Protein AF-A0AA90H9Z7-F1 (afdb_monomer_lite)

pLDDT: mean 75.56, std 15.74, range [41.28, 91.69]

Radius of gyration: 21.55 Å; chains: 1; bounding box: 46×32×75 Å

InterPro domains:
  IPR045999 Protein of unknown function DUF5955 [PF19380] (29-111)

Sequence (116 aa):
MSNDRNRPRAVTSLAAAARTTPHVLHPDDDPRVAALRAAIAWLSHELAAYRATLPDRPVAQEALSDIDTRAATGHLTAPTLRASLLTVAGALGSISALALPLTALRRAADPFFPGH

Structure (mmCIF, N/CA/C/O backbone):
data_AF-A0AA90H9Z7-F1
#
_entry.id   AF-A0AA90H9Z7-F1
#
loop_
_atom_site.group_PDB
_atom_site.id
_atom_site.type_symbol
_atom_site.label_atom_id
_atom_site.label_alt_id
_atom_site.label_comp_id
_atom_site.label_asym_id
_atom_site.label_entity_id
_atom_site.label_seq_id
_atom_site.pdbx_PDB_ins_code
_atom_site.Cartn_x
_atom_site.Cartn_y
_atom_site.Cartn_z
_atom_site.occupancy
_atom_site.B_iso_or_equiv
_atom_site.auth_seq_id
_atom_site.auth_comp_id
_atom_site.auth_asym_id
_atom_site.auth_atom_id
_atom_site.pdbx_PDB_model_num
ATOM 1 N N . MET A 1 1 ? 23.878 -22.050 -61.796 1.00 44.72 1 MET A N 1
ATOM 2 C CA . MET A 1 1 ? 24.750 -20.943 -61.356 1.00 44.72 1 MET A CA 1
ATOM 3 C C . MET A 1 1 ? 24.201 -20.435 -60.035 1.00 44.72 1 MET A C 1
ATOM 5 O O . MET A 1 1 ? 23.043 -20.048 -59.974 1.00 44.72 1 MET A O 1
ATOM 9 N N . SER A 1 2 ? 24.986 -20.621 -58.984 1.00 45.06 2 SER A N 1
ATOM 10 C CA . SER A 1 2 ? 24.613 -20.605 -57.572 1.00 45.06 2 SER A CA 1
ATOM 11 C C . SER A 1 2 ? 24.339 -19.206 -57.023 1.00 45.06 2 SER A C 1
ATOM 13 O O . SER A 1 2 ? 25.096 -18.283 -57.303 1.00 45.06 2 SER A O 1
ATOM 15 N N . ASN A 1 3 ? 23.346 -19.074 -56.144 1.00 52.88 3 ASN A N 1
ATOM 16 C CA . ASN A 1 3 ? 23.451 -18.129 -55.032 1.00 52.88 3 ASN A CA 1
ATOM 17 C C . ASN A 1 3 ? 22.692 -18.679 -53.817 1.00 52.88 3 ASN A C 1
ATOM 19 O O . ASN A 1 3 ? 21.620 -18.208 -53.444 1.00 52.88 3 ASN A O 1
ATOM 23 N N . ASP A 1 4 ? 23.287 -19.720 -53.240 1.00 54.44 4 ASP A N 1
ATOM 24 C CA . ASP A 1 4 ? 23.054 -20.191 -51.879 1.00 54.44 4 ASP A CA 1
ATOM 25 C C . ASP A 1 4 ? 23.638 -19.151 -50.910 1.00 54.44 4 ASP A C 1
ATOM 27 O O . ASP A 1 4 ? 24.850 -19.056 -50.733 1.00 54.44 4 ASP A O 1
ATOM 31 N N . ARG A 1 5 ? 22.791 -18.263 -50.377 1.00 57.72 5 ARG A N 1
ATOM 32 C CA . ARG A 1 5 ? 23.211 -17.237 -49.405 1.00 57.72 5 ARG A CA 1
ATOM 33 C C . ARG A 1 5 ? 22.194 -17.004 -48.295 1.00 57.72 5 ARG A C 1
ATOM 35 O O . ARG A 1 5 ? 22.035 -15.884 -47.817 1.00 57.72 5 ARG A O 1
ATOM 42 N N . ASN A 1 6 ? 21.488 -18.049 -47.869 1.00 51.50 6 ASN A N 1
ATOM 43 C CA . ASN A 1 6 ? 20.635 -17.915 -46.694 1.00 51.50 6 ASN A CA 1
ATOM 44 C C . ASN A 1 6 ? 20.364 -19.251 -45.998 1.00 51.50 6 ASN A C 1
ATOM 46 O O . ASN A 1 6 ? 19.475 -19.971 -46.442 1.00 51.50 6 ASN A O 1
ATOM 50 N N . ARG A 1 7 ? 21.108 -19.541 -44.914 1.00 47.53 7 ARG A N 1
ATOM 51 C CA . ARG A 1 7 ? 20.806 -20.475 -43.798 1.00 47.53 7 ARG A CA 1
ATOM 52 C C . ARG A 1 7 ? 21.914 -20.354 -42.711 1.00 47.53 7 ARG A C 1
ATOM 54 O O . ARG A 1 7 ? 22.936 -19.733 -42.981 1.00 47.53 7 ARG A O 1
ATOM 61 N N . PRO A 1 8 ? 21.683 -20.759 -41.445 1.00 46.97 8 PRO A N 1
ATOM 62 C CA . PRO A 1 8 ? 21.500 -19.811 -40.340 1.00 46.97 8 PRO A CA 1
ATOM 63 C C . PRO A 1 8 ? 22.500 -19.952 -39.169 1.00 46.97 8 PRO A C 1
ATOM 65 O O . PRO A 1 8 ? 23.131 -20.982 -38.984 1.00 46.97 8 PRO A O 1
ATOM 68 N N . ARG A 1 9 ? 22.516 -18.912 -38.319 1.00 47.91 9 ARG A N 1
ATOM 69 C CA . ARG A 1 9 ? 22.722 -18.923 -36.852 1.00 47.91 9 ARG A CA 1
ATOM 70 C C . ARG A 1 9 ? 23.837 -19.814 -36.278 1.00 47.91 9 ARG A C 1
ATOM 72 O O . ARG A 1 9 ? 23.586 -20.940 -35.864 1.00 47.91 9 ARG A O 1
ATOM 79 N N . ALA A 1 10 ? 24.987 -19.195 -36.014 1.00 41.28 10 ALA A N 1
ATOM 80 C CA . ALA A 1 10 ? 25.820 -19.540 -34.864 1.00 41.28 10 ALA A CA 1
ATOM 81 C C . ALA A 1 10 ? 25.642 -18.451 -33.794 1.00 41.28 10 ALA A C 1
ATOM 83 O O . ALA A 1 10 ? 26.230 -17.374 -33.852 1.00 41.28 10 ALA A O 1
ATOM 84 N N . VAL A 1 11 ? 24.744 -18.722 -32.847 1.00 47.03 11 VAL A N 1
ATOM 85 C CA . VAL A 1 11 ? 24.634 -17.994 -31.582 1.00 47.03 11 VAL A CA 1
ATOM 86 C C . VAL A 1 11 ? 25.827 -18.385 -30.713 1.00 47.03 11 VAL A C 1
ATOM 88 O O . VAL A 1 11 ? 25.826 -19.409 -30.041 1.00 47.03 11 VAL A O 1
ATOM 91 N N . THR A 1 12 ? 26.879 -17.578 -30.746 1.00 48.19 12 THR A N 1
ATOM 92 C CA . THR A 1 12 ? 27.994 -17.683 -29.804 1.00 48.19 12 THR A CA 1
ATOM 93 C C . THR A 1 12 ? 28.275 -16.298 -29.255 1.00 48.19 12 THR A C 1
ATOM 95 O O . THR A 1 12 ? 28.947 -15.501 -29.895 1.00 48.19 12 THR A O 1
ATOM 98 N N . SER A 1 13 ? 27.683 -16.000 -28.099 1.00 45.62 13 SER A N 1
ATOM 99 C CA . SER A 1 13 ? 28.383 -15.459 -26.927 1.00 45.62 13 SER A CA 1
ATOM 100 C C . SER A 1 13 ? 27.339 -15.055 -25.881 1.00 45.62 13 SER A C 1
ATOM 102 O O . SER A 1 13 ? 26.864 -13.922 -25.831 1.00 45.62 13 SER A O 1
ATOM 104 N N . LEU A 1 14 ? 26.936 -16.032 -25.069 1.00 48.12 14 LEU A N 1
ATOM 105 C CA . LEU A 1 14 ? 26.269 -15.815 -23.792 1.00 48.12 14 LEU A CA 1
ATOM 106 C C . LEU A 1 14 ? 27.352 -15.920 -22.716 1.00 48.12 14 LEU A C 1
ATOM 108 O O . LEU A 1 14 ? 27.708 -17.032 -22.343 1.00 48.12 14 LEU A O 1
ATOM 112 N N . ALA A 1 15 ? 27.890 -14.783 -22.274 1.00 47.88 15 ALA A N 1
ATOM 113 C CA . ALA A 1 15 ? 28.341 -14.518 -20.903 1.00 47.88 15 ALA A CA 1
ATOM 114 C C . ALA A 1 15 ? 29.180 -13.230 -20.862 1.00 47.88 15 ALA A C 1
ATOM 116 O O . ALA A 1 15 ? 30.066 -13.031 -21.683 1.00 47.88 15 ALA A O 1
ATOM 117 N N . ALA A 1 16 ? 28.928 -12.413 -19.835 1.00 46.12 16 ALA A N 1
ATOM 118 C CA . ALA A 1 16 ? 29.760 -11.294 -19.378 1.00 46.12 16 ALA A CA 1
ATOM 119 C C . ALA A 1 16 ? 29.643 -9.934 -20.104 1.00 46.12 16 ALA A C 1
ATOM 121 O O . ALA A 1 16 ? 30.649 -9.355 -20.501 1.00 46.12 16 ALA A O 1
ATOM 122 N N . ALA A 1 17 ? 28.439 -9.342 -20.150 1.00 44.03 17 ALA A N 1
ATOM 123 C CA . ALA A 1 17 ? 28.307 -7.874 -20.212 1.00 44.03 17 ALA A CA 1
ATOM 124 C C . ALA A 1 17 ? 26.965 -7.310 -19.693 1.00 44.03 17 ALA A C 1
ATOM 126 O O . ALA A 1 17 ? 26.564 -6.227 -20.105 1.00 44.03 17 ALA A O 1
ATOM 127 N N . ALA A 1 18 ? 26.276 -7.965 -18.751 1.00 46.38 18 ALA A N 1
ATOM 128 C CA . ALA A 1 18 ? 25.151 -7.332 -18.047 1.00 46.38 18 ALA A CA 1
ATOM 129 C C . ALA A 1 18 ? 25.664 -6.380 -16.947 1.00 46.38 18 ALA A C 1
ATOM 131 O O . ALA A 1 18 ? 25.319 -6.502 -15.777 1.00 46.38 18 ALA A O 1
ATOM 132 N N . ARG A 1 19 ? 26.557 -5.452 -17.309 1.00 47.47 19 ARG A N 1
ATOM 133 C CA . ARG A 1 19 ? 26.871 -4.297 -16.468 1.00 47.47 19 ARG A CA 1
ATOM 134 C C . ARG A 1 19 ? 25.930 -3.176 -16.880 1.00 47.47 19 ARG A C 1
ATOM 136 O O . ARG A 1 19 ? 26.185 -2.472 -17.848 1.00 47.47 19 ARG A O 1
ATOM 143 N N . THR A 1 20 ? 24.832 -3.084 -16.137 1.00 52.06 20 THR A N 1
ATOM 144 C CA . THR A 1 20 ? 24.152 -1.830 -15.794 1.00 52.06 20 THR A CA 1
ATOM 145 C C . THR A 1 20 ? 23.961 -0.865 -16.959 1.00 52.06 20 THR A C 1
ATOM 147 O O . THR A 1 20 ? 24.430 0.268 -16.929 1.00 52.06 20 THR A O 1
ATOM 150 N N . THR A 1 21 ? 23.243 -1.295 -17.991 1.00 48.22 21 THR A N 1
ATOM 151 C CA . THR A 1 21 ? 22.555 -0.333 -18.849 1.00 48.22 21 THR A CA 1
ATOM 152 C C . THR A 1 21 ? 21.320 0.103 -18.064 1.00 48.22 21 THR A C 1
ATOM 154 O O . THR A 1 21 ? 20.462 -0.746 -17.811 1.00 48.22 21 THR A O 1
ATOM 157 N N . PRO A 1 22 ? 21.204 1.364 -17.609 1.00 50.16 22 PRO A N 1
ATOM 158 C CA . PRO A 1 22 ? 19.927 1.854 -17.128 1.00 50.16 22 PRO A CA 1
ATOM 159 C C . PRO A 1 22 ? 19.038 1.941 -18.368 1.00 50.16 22 PRO A C 1
ATOM 161 O O . PRO A 1 22 ? 19.090 2.910 -19.121 1.00 50.16 22 PRO A O 1
ATOM 164 N N . HIS A 1 23 ? 18.299 0.870 -18.659 1.00 50.4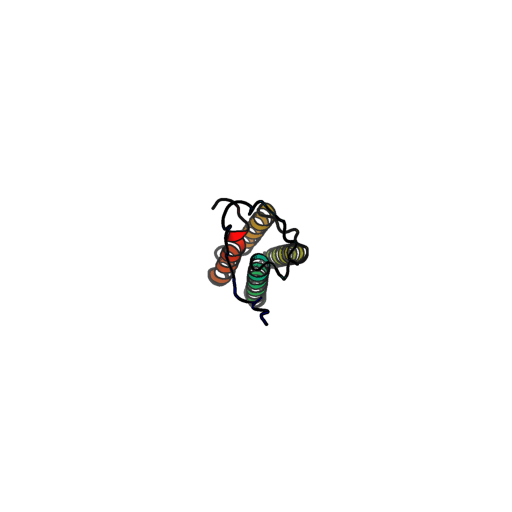7 23 HIS A N 1
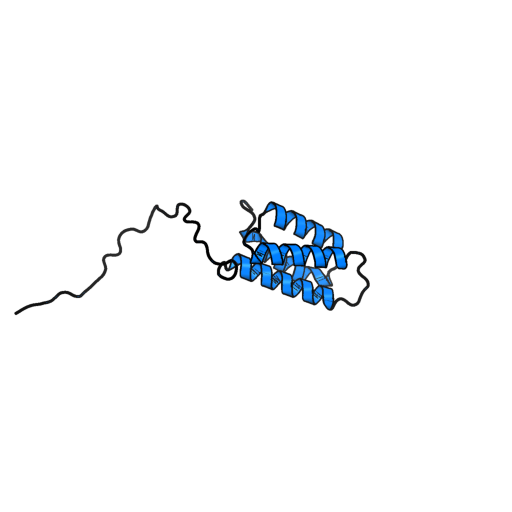ATOM 165 C CA . HIS A 1 23 ? 17.222 0.959 -19.624 1.00 50.47 23 HIS A CA 1
ATOM 166 C C . HIS A 1 23 ? 16.190 1.860 -18.961 1.00 50.47 23 HIS A C 1
ATOM 168 O O . HIS A 1 23 ? 15.574 1.476 -17.968 1.00 50.47 23 HIS A O 1
ATOM 174 N N . VAL A 1 24 ? 16.104 3.097 -19.442 1.00 53.28 24 VAL A N 1
ATOM 175 C CA . VAL A 1 24 ? 15.075 4.051 -19.042 1.00 53.28 24 VAL A CA 1
ATOM 176 C C . VAL A 1 24 ? 13.767 3.534 -19.637 1.00 53.28 24 VAL A C 1
ATOM 178 O O . VAL A 1 24 ? 13.306 4.002 -20.670 1.00 53.28 24 VAL A O 1
ATOM 181 N N . LEU A 1 25 ? 13.240 2.467 -19.041 1.00 54.22 25 LEU A N 1
ATOM 182 C CA . LEU A 1 25 ? 11.855 2.061 -19.197 1.00 54.22 25 LEU A CA 1
ATOM 183 C C . LEU A 1 25 ? 11.039 3.231 -18.665 1.00 54.22 25 LEU A C 1
ATOM 185 O O . LEU A 1 25 ? 11.375 3.780 -17.607 1.00 54.22 25 LEU A O 1
ATOM 189 N N . HIS A 1 26 ? 9.998 3.644 -19.387 1.00 60.62 26 HIS A N 1
ATOM 190 C CA . HIS A 1 26 ? 9.039 4.541 -18.763 1.00 60.62 26 HIS A CA 1
ATOM 191 C C . HIS A 1 26 ? 8.561 3.867 -17.464 1.00 60.62 26 HIS A C 1
ATOM 193 O O . HIS A 1 26 ? 8.521 2.640 -17.393 1.00 60.62 26 HIS A O 1
ATOM 199 N N . PRO A 1 27 ? 8.245 4.612 -16.401 1.00 60.44 27 PRO A N 1
ATOM 200 C CA . PRO A 1 27 ? 7.784 4.013 -15.149 1.00 60.44 27 PRO A CA 1
ATOM 201 C C . PRO A 1 27 ? 6.561 3.092 -15.325 1.00 60.44 27 PRO A C 1
ATOM 203 O O . PRO A 1 27 ? 6.354 2.207 -14.503 1.00 60.44 27 PRO A O 1
ATOM 206 N N . ASP A 1 28 ? 5.797 3.234 -16.412 1.00 59.91 28 ASP A N 1
ATOM 207 C CA . ASP A 1 28 ? 4.743 2.286 -16.802 1.00 59.91 28 ASP A CA 1
ATOM 208 C C . ASP A 1 28 ? 5.263 0.990 -17.473 1.00 59.91 28 ASP A C 1
ATOM 210 O O . ASP A 1 28 ? 4.575 -0.028 -17.445 1.00 59.91 28 ASP A O 1
ATOM 214 N N . ASP A 1 29 ? 6.483 0.988 -18.016 1.00 67.50 29 ASP A N 1
ATOM 215 C CA . ASP A 1 29 ? 7.147 -0.169 -18.635 1.00 67.50 29 ASP A CA 1
ATOM 216 C C . ASP A 1 29 ? 7.995 -0.994 -17.641 1.00 67.50 29 ASP A C 1
ATOM 218 O O . ASP A 1 29 ? 8.357 -2.133 -17.950 1.00 67.50 29 ASP A O 1
ATOM 222 N N . ASP A 1 30 ? 8.334 -0.472 -16.449 1.00 80.25 30 ASP A N 1
ATOM 223 C CA . ASP A 1 30 ? 8.967 -1.292 -15.402 1.00 80.25 30 ASP A CA 1
ATOM 224 C C . ASP A 1 30 ? 7.890 -2.159 -14.716 1.00 80.25 30 ASP A C 1
ATOM 226 O O . ASP A 1 30 ? 7.043 -1.637 -13.977 1.00 80.25 30 ASP A O 1
ATOM 230 N N . PRO A 1 31 ? 7.916 -3.498 -14.882 1.00 82.94 31 PRO A N 1
ATOM 231 C CA . PRO A 1 31 ? 6.903 -4.381 -14.308 1.00 82.94 31 PRO A CA 1
ATOM 232 C C . PRO A 1 31 ? 6.852 -4.315 -12.774 1.00 82.94 31 PRO A C 1
ATOM 234 O O . PRO A 1 31 ? 5.811 -4.603 -12.182 1.00 82.94 31 PRO A O 1
ATOM 237 N N . ARG A 1 32 ? 7.946 -3.912 -12.110 1.00 83.56 32 ARG A N 1
ATOM 238 C CA . ARG A 1 32 ? 7.985 -3.725 -10.651 1.00 83.56 32 ARG A CA 1
ATOM 239 C C . ARG A 1 32 ? 7.193 -2.493 -10.234 1.00 83.56 32 ARG A C 1
ATOM 241 O O . ARG A 1 32 ? 6.471 -2.539 -9.240 1.00 83.56 32 ARG A O 1
ATOM 248 N N . VAL A 1 33 ? 7.298 -1.410 -11.004 1.00 85.75 33 VAL A N 1
ATOM 249 C CA . VAL A 1 33 ? 6.550 -0.171 -10.764 1.00 85.75 33 VAL A CA 1
ATOM 250 C C . VAL A 1 33 ? 5.066 -0.398 -11.047 1.00 85.75 33 VAL A C 1
ATOM 252 O O . VAL A 1 33 ? 4.237 -0.055 -10.207 1.00 85.75 33 VAL A O 1
ATOM 255 N N . ALA A 1 34 ? 4.722 -1.072 -12.147 1.00 86.62 34 ALA A N 1
ATOM 256 C CA . ALA A 1 34 ? 3.338 -1.425 -12.462 1.00 86.62 34 ALA A CA 1
ATOM 257 C C . ALA A 1 34 ? 2.682 -2.286 -11.362 1.00 86.62 34 ALA A C 1
ATOM 259 O O . ALA A 1 34 ? 1.573 -1.988 -10.911 1.00 86.62 34 ALA A O 1
ATOM 260 N N . ALA A 1 35 ? 3.382 -3.317 -10.869 1.00 88.12 35 ALA A N 1
ATOM 261 C CA . ALA A 1 35 ? 2.892 -4.165 -9.780 1.00 88.12 35 ALA A CA 1
ATOM 262 C C . ALA A 1 35 ? 2.707 -3.388 -8.464 1.00 88.12 35 ALA A C 1
ATOM 264 O O . ALA A 1 35 ? 1.713 -3.586 -7.760 1.00 88.12 35 ALA A O 1
ATOM 265 N N . LEU A 1 36 ? 3.634 -2.478 -8.143 1.00 89.06 36 LEU A N 1
ATOM 266 C CA . LEU A 1 36 ? 3.537 -1.622 -6.963 1.00 89.06 36 LEU A CA 1
ATOM 267 C C . LEU A 1 36 ? 2.327 -0.684 -7.047 1.00 89.06 36 LEU A C 1
ATOM 269 O O . LEU A 1 36 ? 1.545 -0.617 -6.101 1.00 89.06 36 LEU A O 1
ATOM 273 N N . ARG A 1 37 ? 2.133 -0.006 -8.183 1.00 89.12 37 ARG A N 1
ATOM 274 C CA . ARG A 1 37 ? 0.998 0.906 -8.400 1.00 89.12 37 ARG A CA 1
ATOM 275 C C . ARG A 1 37 ? -0.343 0.178 -8.334 1.00 89.12 37 ARG A C 1
ATOM 277 O O . ARG A 1 37 ? -1.273 0.675 -7.703 1.00 89.12 37 ARG A O 1
ATOM 284 N N . ALA A 1 38 ? -0.432 -1.035 -8.883 1.00 9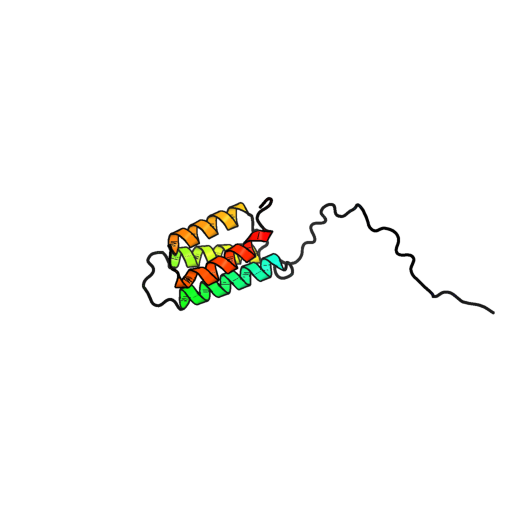0.19 38 ALA A N 1
ATOM 285 C CA . ALA A 1 38 ? -1.626 -1.870 -8.755 1.00 90.19 38 ALA A CA 1
ATOM 286 C C . ALA A 1 38 ? -1.942 -2.215 -7.286 1.00 90.19 38 ALA A C 1
ATOM 288 O O . ALA A 1 38 ? -3.095 -2.125 -6.861 1.00 90.19 38 ALA A O 1
ATOM 289 N N . ALA A 1 39 ? -0.925 -2.552 -6.486 1.00 91.69 39 ALA A N 1
ATOM 290 C CA . ALA A 1 39 ? -1.103 -2.821 -5.061 1.00 91.69 39 ALA A CA 1
ATOM 291 C C . ALA A 1 39 ? -1.502 -1.563 -4.265 1.00 91.69 39 ALA A C 1
ATOM 293 O O . ALA A 1 39 ? -2.345 -1.648 -3.372 1.00 91.69 39 ALA A O 1
ATOM 294 N N . ILE A 1 40 ? -0.946 -0.394 -4.609 1.00 90.31 40 ILE A N 1
ATOM 295 C CA . ILE A 1 40 ? -1.325 0.901 -4.021 1.00 90.31 40 ILE A CA 1
ATOM 296 C C . ILE A 1 40 ? -2.787 1.221 -4.327 1.00 90.31 40 ILE A C 1
ATOM 298 O O . ILE A 1 40 ? -3.536 1.578 -3.416 1.00 90.31 40 ILE A O 1
ATOM 302 N N . ALA A 1 41 ? -3.208 1.069 -5.584 1.00 90.50 41 ALA A N 1
ATOM 303 C CA . ALA A 1 41 ? -4.583 1.316 -6.005 1.00 90.50 41 ALA A CA 1
ATOM 304 C C . ALA A 1 41 ? -5.564 0.395 -5.272 1.00 90.50 41 ALA A C 1
ATOM 306 O O . ALA A 1 41 ? -6.597 0.852 -4.780 1.00 90.50 41 ALA A O 1
ATOM 307 N N . TRP A 1 42 ? -5.211 -0.884 -5.130 1.00 90.88 42 TRP A N 1
ATOM 308 C CA . TRP A 1 42 ? -6.026 -1.834 -4.386 1.00 90.88 42 TRP A CA 1
ATOM 309 C C . TRP A 1 42 ? -6.138 -1.469 -2.901 1.00 90.88 42 TRP A C 1
ATOM 311 O O . TRP A 1 42 ? -7.249 -1.370 -2.384 1.00 90.88 42 TRP A O 1
ATOM 321 N N . LEU A 1 43 ? -5.023 -1.179 -2.222 1.00 88.75 43 LEU A N 1
ATOM 322 C CA . LEU A 1 43 ? -5.058 -0.756 -0.820 1.00 88.75 43 LEU A CA 1
ATOM 323 C C . LEU A 1 43 ? -5.854 0.544 -0.637 1.00 88.75 43 LEU A C 1
ATOM 325 O O . LEU A 1 43 ? -6.640 0.657 0.297 1.00 88.75 43 LEU A O 1
ATOM 329 N N . SER A 1 44 ? -5.698 1.502 -1.549 1.00 89.12 44 SER A N 1
ATOM 330 C CA . SER A 1 44 ? -6.440 2.769 -1.533 1.00 89.12 44 SER A CA 1
ATOM 331 C C . SER A 1 44 ? -7.946 2.549 -1.681 1.00 89.12 44 SER A C 1
ATOM 333 O O . SER A 1 44 ? -8.735 3.251 -1.048 1.00 89.12 44 SER A O 1
ATOM 335 N N . HIS A 1 45 ? -8.350 1.568 -2.491 1.00 89.00 45 HIS A N 1
ATOM 336 C CA . HIS A 1 45 ? -9.745 1.175 -2.648 1.00 89.00 45 HIS A CA 1
ATOM 337 C C . HIS A 1 45 ? -10.305 0.529 -1.375 1.00 89.00 45 HIS A C 1
ATOM 339 O O . HIS A 1 45 ? -11.355 0.951 -0.895 1.00 89.00 45 HIS A O 1
ATOM 345 N N . GLU A 1 46 ? -9.586 -0.428 -0.782 1.00 89.31 46 GLU A N 1
ATOM 346 C CA . GLU A 1 46 ? -9.990 -1.075 0.475 1.00 89.31 46 GLU A CA 1
ATOM 347 C C . GLU A 1 46 ? -10.091 -0.061 1.623 1.00 89.31 46 GLU A C 1
ATOM 349 O O . GLU A 1 46 ? -11.056 -0.070 2.386 1.00 89.31 46 GLU A O 1
ATOM 354 N N . LEU A 1 47 ? -9.148 0.885 1.706 1.00 86.06 47 LEU A N 1
ATOM 355 C CA . LEU A 1 47 ? -9.203 1.996 2.660 1.00 86.06 47 LEU A CA 1
ATOM 356 C C . LEU A 1 47 ? -10.401 2.912 2.426 1.00 86.06 47 LEU A C 1
ATOM 358 O O . LEU A 1 47 ? -11.030 3.366 3.384 1.00 86.06 47 LEU A O 1
ATOM 362 N N . ALA A 1 48 ? -10.731 3.186 1.163 1.00 86.62 48 ALA A N 1
ATOM 363 C CA . ALA A 1 48 ? -11.885 3.996 0.813 1.00 86.62 48 ALA A CA 1
ATOM 364 C C . ALA A 1 48 ? -13.207 3.311 1.194 1.00 86.62 48 ALA A C 1
ATOM 366 O O . ALA A 1 48 ? -14.109 3.978 1.710 1.00 86.62 48 ALA A O 1
ATOM 367 N N . ALA A 1 49 ? -13.284 1.995 0.976 1.00 87.62 49 ALA A N 1
ATOM 368 C CA . ALA A 1 49 ? -14.422 1.140 1.295 1.00 87.62 49 ALA A CA 1
ATOM 369 C C . ALA A 1 49 ? -14.546 0.825 2.798 1.00 87.62 49 ALA A C 1
ATOM 371 O O . ALA A 1 49 ? -15.623 0.439 3.263 1.00 87.62 49 ALA A O 1
ATOM 372 N N . TYR A 1 50 ? -13.476 1.010 3.577 1.00 84.00 50 TYR A N 1
ATOM 373 C CA . TYR A 1 50 ? -13.490 0.755 5.011 1.00 84.00 50 TYR A CA 1
ATOM 374 C C . TYR A 1 50 ? -14.403 1.755 5.735 1.00 84.00 50 TYR A C 1
ATOM 376 O O . TYR A 1 50 ? -14.147 2.961 5.790 1.00 84.00 50 TYR A O 1
ATOM 384 N N . ARG A 1 51 ? -15.507 1.233 6.282 1.00 75.00 51 ARG A N 1
ATOM 385 C CA . ARG A 1 51 ? -16.605 2.027 6.857 1.00 75.00 51 ARG A CA 1
ATOM 386 C C . ARG A 1 51 ? -16.317 2.555 8.264 1.00 75.00 51 ARG A C 1
ATOM 388 O O . ARG A 1 51 ? -16.980 3.492 8.700 1.00 75.00 51 ARG A O 1
ATOM 395 N N . ALA A 1 52 ? -15.379 1.952 8.991 1.00 79.69 52 ALA A N 1
ATOM 396 C CA . ALA A 1 52 ? -15.052 2.399 10.340 1.00 79.69 52 ALA A CA 1
ATOM 397 C C . ALA A 1 52 ? -14.169 3.653 10.309 1.00 79.69 52 ALA A C 1
ATOM 399 O O . ALA A 1 52 ? -13.319 3.815 9.430 1.00 79.69 52 ALA A O 1
ATOM 400 N N . THR A 1 53 ? -14.365 4.532 11.292 1.00 74.62 53 THR A N 1
ATOM 401 C CA . THR A 1 53 ? -13.554 5.738 11.450 1.00 74.62 53 THR A CA 1
ATOM 402 C C . THR A 1 53 ? -12.130 5.343 11.814 1.00 74.62 53 THR A C 1
ATOM 404 O O . THR A 1 53 ? -11.870 4.839 12.903 1.00 74.62 53 THR A O 1
ATOM 407 N N . LEU A 1 54 ? -11.217 5.574 10.880 1.00 78.38 54 LEU A N 1
ATOM 408 C CA . LEU A 1 54 ? -9.784 5.404 11.061 1.00 78.38 54 LEU A CA 1
ATOM 409 C C . LEU A 1 54 ? -9.172 6.791 11.285 1.00 78.38 54 LEU A C 1
ATOM 411 O O . LEU A 1 54 ? -9.182 7.587 10.342 1.00 78.38 54 LEU A O 1
ATOM 415 N N . PRO A 1 55 ? -8.664 7.096 12.493 1.00 78.69 55 PRO A N 1
ATOM 416 C CA . PRO A 1 55 ? -8.100 8.409 12.812 1.00 78.69 55 PRO A CA 1
ATOM 417 C C . PRO A 1 55 ? -6.994 8.815 11.834 1.00 78.69 55 PRO A C 1
ATOM 419 O O . PRO A 1 55 ? -6.983 9.937 11.337 1.00 78.69 55 PRO A O 1
ATOM 422 N N . ASP A 1 56 ? -6.135 7.859 11.481 1.00 82.81 56 ASP A N 1
ATOM 423 C CA . ASP A 1 56 ? -4.961 8.077 10.635 1.00 82.81 56 ASP A CA 1
ATOM 424 C C . ASP A 1 56 ? -5.193 7.712 9.156 1.00 82.81 56 ASP A C 1
ATOM 426 O O . ASP A 1 56 ? -4.257 7.688 8.355 1.00 82.81 56 ASP A O 1
ATOM 430 N N . ARG A 1 57 ? -6.446 7.469 8.738 1.00 83.38 57 ARG A N 1
ATOM 431 C CA . ARG A 1 57 ? -6.791 7.251 7.319 1.00 83.38 57 ARG A CA 1
ATOM 432 C C . ARG A 1 57 ? -6.299 8.351 6.375 1.00 83.38 57 ARG A C 1
ATOM 434 O O . ARG A 1 57 ? -5.758 7.981 5.335 1.00 83.38 57 ARG A O 1
ATOM 441 N N . PRO A 1 58 ? -6.479 9.660 6.655 1.00 86.56 58 PRO A N 1
ATOM 442 C CA . PRO A 1 58 ? -5.992 10.692 5.740 1.00 86.56 58 PRO A CA 1
ATOM 443 C C . PRO A 1 58 ? -4.467 10.636 5.582 1.00 86.56 58 PRO A C 1
ATOM 445 O O . PRO A 1 58 ? -3.982 10.727 4.460 1.00 86.56 58 PRO A O 1
ATOM 448 N N . VAL A 1 59 ? -3.734 10.372 6.668 1.00 87.25 59 VAL A N 1
ATOM 449 C CA . VAL A 1 59 ? -2.270 10.216 6.656 1.00 87.25 59 VAL A CA 1
ATOM 450 C C . VAL A 1 59 ? -1.851 9.016 5.802 1.00 87.25 59 VAL A C 1
ATOM 452 O O . VAL A 1 59 ? -0.930 9.114 4.993 1.00 87.25 59 VAL A O 1
ATOM 455 N N . ALA A 1 60 ? -2.548 7.882 5.935 1.00 87.62 60 ALA A N 1
ATOM 456 C CA . ALA A 1 60 ? -2.291 6.706 5.107 1.00 87.62 60 ALA A CA 1
ATOM 457 C C . ALA A 1 60 ? -2.554 6.984 3.616 1.00 87.62 60 ALA A C 1
ATOM 459 O O . ALA A 1 60 ? -1.743 6.616 2.769 1.00 87.62 60 ALA A O 1
ATOM 460 N N . GLN A 1 61 ? -3.659 7.657 3.287 1.00 88.12 61 GLN A N 1
ATOM 461 C CA . GLN A 1 61 ? -4.031 7.970 1.904 1.00 88.12 61 GLN A CA 1
ATOM 462 C C . GLN A 1 61 ? -3.058 8.963 1.250 1.00 88.12 61 GLN A C 1
ATOM 464 O O . GLN A 1 61 ? -2.705 8.807 0.079 1.00 88.12 61 GLN A O 1
ATOM 469 N N . GLU A 1 62 ? -2.610 9.968 2.004 1.00 89.81 62 GLU A N 1
ATOM 470 C CA . GLU A 1 62 ? -1.602 10.936 1.567 1.00 89.81 62 GLU A CA 1
ATOM 471 C C . GLU A 1 62 ? -0.278 10.230 1.268 1.00 89.81 62 GLU A C 1
ATOM 473 O O . GLU A 1 62 ? 0.251 10.357 0.166 1.00 89.81 62 GLU A O 1
ATOM 478 N N . ALA A 1 63 ? 0.194 9.377 2.183 1.00 87.88 63 ALA A N 1
ATOM 479 C CA . ALA A 1 63 ? 1.404 8.591 1.971 1.00 87.88 63 ALA A CA 1
ATOM 480 C C . ALA A 1 63 ? 1.315 7.689 0.724 1.00 87.88 63 ALA A C 1
ATOM 482 O O . ALA A 1 63 ? 2.297 7.566 -0.007 1.00 87.88 63 ALA A O 1
ATOM 483 N N . LEU A 1 64 ? 0.155 7.074 0.453 1.00 88.12 64 LEU A N 1
ATOM 484 C CA . LEU A 1 64 ? -0.066 6.266 -0.755 1.00 88.12 64 LEU A CA 1
ATOM 485 C C . LEU A 1 64 ? -0.051 7.110 -2.037 1.00 88.12 64 LEU A C 1
ATOM 487 O O . LEU A 1 64 ? 0.539 6.692 -3.033 1.00 88.12 64 LEU A O 1
ATOM 491 N N . SER A 1 65 ? -0.643 8.305 -1.996 1.00 90.75 65 SER A N 1
ATOM 492 C CA . SER A 1 65 ? -0.664 9.247 -3.126 1.00 90.75 65 SER A CA 1
ATOM 493 C C . SER A 1 65 ? 0.740 9.773 -3.453 1.00 90.75 65 SER A C 1
ATOM 495 O O . SER A 1 65 ? 1.130 9.871 -4.620 1.00 90.75 65 SER A O 1
ATOM 497 N N . ASP A 1 66 ? 1.535 10.038 -2.417 1.00 90.38 66 ASP A N 1
ATOM 498 C CA . ASP A 1 66 ? 2.942 10.422 -2.518 1.00 90.38 66 ASP A CA 1
ATOM 499 C C . ASP A 1 66 ? 3.78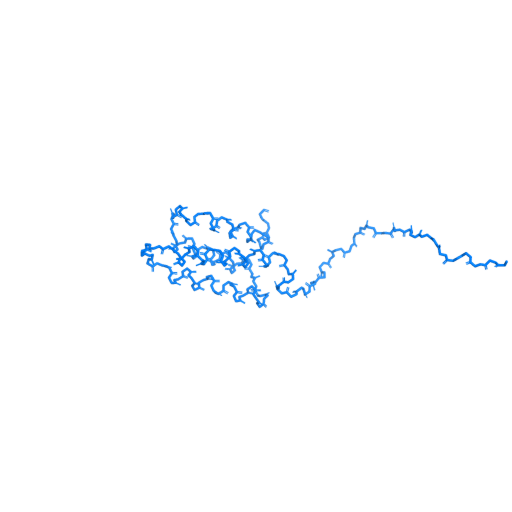6 9.331 -3.188 1.00 90.38 66 ASP A C 1
ATOM 501 O O . ASP A 1 66 ? 4.611 9.619 -4.061 1.00 90.38 66 ASP A O 1
ATOM 505 N N . ILE A 1 67 ? 3.586 8.066 -2.795 1.00 86.06 67 ILE A N 1
ATOM 506 C CA . ILE A 1 67 ? 4.286 6.933 -3.411 1.00 86.06 67 ILE A CA 1
ATOM 50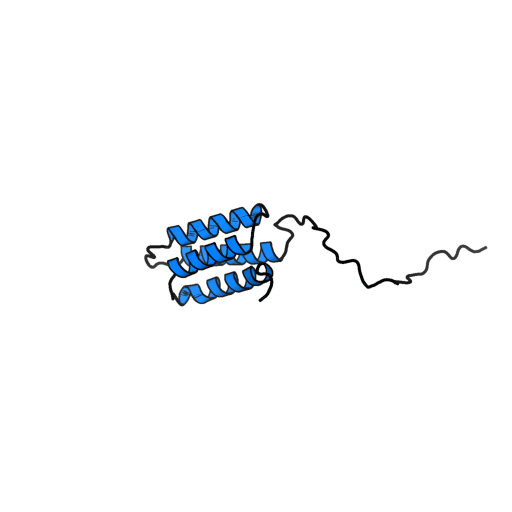7 C C . ILE A 1 67 ? 3.876 6.785 -4.877 1.00 86.06 67 ILE A C 1
ATOM 509 O O . ILE A 1 67 ? 4.763 6.628 -5.712 1.00 86.06 67 ILE A O 1
ATOM 513 N N . ASP A 1 68 ? 2.583 6.855 -5.214 1.00 88.06 68 ASP A N 1
ATOM 514 C CA . ASP A 1 68 ? 2.126 6.721 -6.607 1.00 88.06 68 ASP A CA 1
ATOM 515 C C . ASP A 1 68 ? 2.698 7.830 -7.503 1.00 88.06 68 ASP A C 1
ATOM 517 O O . ASP A 1 68 ? 3.197 7.560 -8.595 1.00 88.06 68 ASP A O 1
ATOM 521 N N . THR A 1 69 ? 2.753 9.066 -7.001 1.00 88.81 69 THR A N 1
ATOM 522 C CA . THR A 1 69 ? 3.370 10.195 -7.718 1.00 88.81 69 THR A CA 1
ATOM 523 C C . THR A 1 69 ? 4.865 9.965 -7.955 1.00 88.81 69 THR A C 1
ATOM 525 O O . THR A 1 69 ? 5.387 10.200 -9.050 1.00 88.81 69 THR A O 1
ATOM 528 N N . ARG A 1 70 ? 5.585 9.463 -6.944 1.00 85.81 70 ARG A N 1
ATOM 529 C CA . ARG A 1 70 ? 7.012 9.116 -7.071 1.00 85.81 70 ARG A CA 1
ATOM 530 C C . ARG A 1 70 ? 7.231 7.925 -8.005 1.00 85.81 70 ARG A C 1
ATOM 532 O O . ARG A 1 70 ? 8.241 7.888 -8.704 1.00 85.81 70 ARG A O 1
ATOM 539 N N . ALA A 1 71 ? 6.288 6.984 -8.046 1.00 84.88 71 ALA A N 1
ATOM 540 C CA . ALA A 1 71 ? 6.302 5.832 -8.940 1.00 84.88 71 ALA A CA 1
ATOM 541 C C . ALA A 1 71 ? 6.152 6.288 -10.391 1.00 84.88 71 ALA A C 1
ATOM 543 O O . ALA A 1 71 ? 6.975 5.940 -11.231 1.00 84.88 71 ALA A O 1
ATOM 544 N N . ALA A 1 72 ? 5.167 7.150 -10.654 1.00 83.38 72 ALA A N 1
ATOM 545 C CA . ALA A 1 72 ? 4.890 7.715 -11.970 1.00 83.38 72 ALA A CA 1
ATOM 546 C C . ALA A 1 72 ? 6.013 8.625 -12.498 1.00 83.38 72 ALA A C 1
ATOM 548 O O . ALA A 1 72 ? 6.163 8.782 -13.705 1.00 83.38 72 ALA A O 1
ATOM 549 N N . THR A 1 73 ? 6.815 9.221 -11.613 1.00 82.56 73 THR A N 1
ATOM 550 C CA . THR A 1 73 ? 7.955 10.078 -11.988 1.00 82.56 73 THR A CA 1
ATOM 551 C C . THR A 1 73 ? 9.293 9.335 -12.027 1.00 82.56 73 THR A C 1
ATOM 553 O O . THR A 1 73 ? 10.302 9.926 -12.398 1.00 82.56 73 THR A O 1
ATOM 556 N N . GLY A 1 74 ? 9.326 8.045 -11.665 1.00 78.38 74 GLY A N 1
ATOM 557 C CA . GLY A 1 74 ? 10.552 7.237 -11.653 1.00 78.38 74 GLY A CA 1
ATOM 558 C C . GLY A 1 74 ? 11.526 7.562 -10.510 1.00 78.38 74 GLY A C 1
ATOM 559 O O . GLY A 1 74 ? 12.661 7.094 -10.518 1.00 78.38 74 GLY A O 1
ATOM 560 N N . HIS A 1 75 ? 11.106 8.332 -9.502 1.00 77.75 75 HIS A N 1
ATOM 561 C CA . HIS A 1 75 ? 11.935 8.741 -8.357 1.00 77.75 75 HIS A CA 1
ATOM 562 C C . HIS A 1 75 ? 11.748 7.847 -7.122 1.00 77.75 75 HIS A C 1
ATOM 564 O O . HIS A 1 75 ? 11.958 8.267 -5.980 1.00 77.75 75 HIS A O 1
ATOM 570 N N . LEU A 1 76 ? 11.314 6.605 -7.328 1.00 80.38 76 LEU A N 1
ATOM 571 C CA . LEU A 1 76 ? 11.000 5.698 -6.237 1.00 80.38 76 LEU A CA 1
ATOM 572 C C . LEU A 1 76 ? 12.273 5.045 -5.685 1.00 80.38 76 LEU A C 1
ATOM 574 O O . LEU A 1 76 ? 12.942 4.279 -6.374 1.00 80.38 76 LEU A O 1
ATOM 578 N N . THR A 1 77 ? 12.605 5.341 -4.427 1.00 82.25 77 THR A N 1
ATOM 579 C CA . THR A 1 77 ? 13.798 4.794 -3.763 1.00 82.25 77 THR A CA 1
ATOM 580 C C . THR A 1 77 ? 13.423 3.844 -2.627 1.00 82.25 77 THR A C 1
ATOM 582 O O . THR A 1 77 ? 12.401 4.023 -1.961 1.00 82.25 77 THR A O 1
ATOM 585 N N . ALA A 1 78 ? 14.278 2.852 -2.362 1.00 82.81 78 ALA A N 1
ATOM 586 C CA . ALA A 1 78 ? 14.136 1.921 -1.241 1.00 82.81 78 ALA A CA 1
ATOM 587 C C . ALA A 1 78 ? 13.889 2.608 0.125 1.00 82.81 78 ALA A C 1
ATOM 589 O O . ALA A 1 78 ? 12.948 2.213 0.819 1.00 82.81 78 ALA A O 1
ATOM 590 N N . PRO A 1 79 ? 14.661 3.639 0.543 1.00 81.44 79 PRO A N 1
ATOM 591 C CA . PRO A 1 79 ? 14.409 4.314 1.817 1.00 81.44 79 PRO A CA 1
ATOM 592 C C . PRO A 1 79 ? 13.063 5.044 1.839 1.00 81.44 79 PRO A C 1
ATOM 594 O O . PRO A 1 79 ? 12.363 4.984 2.848 1.00 81.44 79 PRO A O 1
ATOM 597 N N . THR A 1 80 ? 12.660 5.668 0.728 1.00 84.31 80 THR A N 1
ATOM 598 C CA . THR A 1 80 ? 11.345 6.308 0.605 1.00 84.31 80 THR A CA 1
ATOM 599 C C . THR A 1 80 ? 10.213 5.294 0.743 1.00 84.31 80 THR A C 1
ATOM 601 O O . THR A 1 80 ? 9.282 5.513 1.512 1.00 84.31 80 THR A O 1
ATOM 604 N N . LEU A 1 81 ? 10.314 4.160 0.048 1.00 86.06 81 LEU A N 1
ATOM 605 C CA . LEU A 1 81 ? 9.316 3.097 0.098 1.00 86.06 81 LEU A CA 1
ATOM 606 C C . LEU A 1 81 ? 9.209 2.504 1.509 1.00 86.06 81 LEU A C 1
ATOM 608 O O . LEU A 1 81 ? 8.110 2.311 2.023 1.00 86.06 81 LEU A O 1
ATOM 612 N N . ARG A 1 82 ? 10.346 2.285 2.179 1.00 85.50 82 ARG A N 1
ATOM 613 C CA . ARG A 1 82 ? 10.381 1.809 3.566 1.00 85.50 82 ARG A CA 1
ATOM 614 C C . ARG A 1 82 ? 9.702 2.787 4.524 1.00 85.50 82 ARG A C 1
ATOM 616 O O . ARG A 1 82 ? 8.906 2.350 5.348 1.00 85.50 82 ARG A O 1
ATOM 623 N N . ALA A 1 83 ? 10.012 4.080 4.420 1.00 86.44 83 ALA A N 1
ATOM 624 C CA . ALA A 1 83 ? 9.412 5.111 5.262 1.00 86.44 83 ALA A CA 1
ATOM 625 C C . ALA A 1 83 ? 7.887 5.142 5.092 1.00 86.44 83 ALA A C 1
ATOM 627 O O . ALA A 1 83 ? 7.161 5.028 6.075 1.00 86.44 83 ALA A O 1
ATOM 628 N N . SER A 1 84 ? 7.400 5.184 3.851 1.00 85.31 84 SER A N 1
ATOM 629 C CA . SER A 1 84 ? 5.963 5.197 3.585 1.00 85.31 84 SER A CA 1
ATOM 630 C C . SER A 1 84 ? 5.258 3.915 4.041 1.00 85.31 84 SER A C 1
ATOM 632 O O . SER A 1 84 ? 4.176 3.997 4.614 1.00 85.31 84 SER A O 1
ATOM 634 N N . LEU A 1 85 ? 5.864 2.733 3.866 1.00 84.56 85 LEU A N 1
ATOM 635 C CA . LEU A 1 85 ? 5.299 1.478 4.382 1.00 84.56 85 LEU A CA 1
ATOM 636 C C . LEU A 1 85 ? 5.174 1.480 5.908 1.00 84.56 85 LEU A C 1
ATOM 638 O O . LEU A 1 85 ? 4.201 0.948 6.436 1.00 84.56 85 LEU A O 1
ATOM 642 N N . LEU A 1 86 ? 6.141 2.066 6.618 1.00 86.06 86 LEU A N 1
ATOM 643 C CA . LEU A 1 86 ? 6.078 2.207 8.073 1.00 86.06 86 LEU A CA 1
ATOM 644 C C . LEU A 1 86 ? 4.991 3.197 8.495 1.00 86.06 86 LEU A C 1
ATOM 646 O O . LEU A 1 86 ? 4.250 2.899 9.427 1.00 86.06 86 LEU A O 1
ATOM 650 N N . THR A 1 87 ? 4.847 4.321 7.789 1.00 86.88 87 THR A N 1
ATOM 651 C CA . THR A 1 87 ? 3.753 5.275 8.020 1.00 86.88 87 THR A CA 1
ATOM 652 C C . THR A 1 87 ? 2.394 4.614 7.816 1.00 86.88 87 THR A C 1
ATOM 654 O O . THR A 1 87 ? 1.534 4.710 8.685 1.00 86.88 87 THR A O 1
ATOM 657 N N . VAL A 1 88 ? 2.213 3.879 6.716 1.00 83.75 88 VAL A N 1
ATOM 658 C CA . VAL A 1 88 ? 0.969 3.150 6.437 1.00 83.75 88 VAL A CA 1
ATOM 659 C C . VAL A 1 88 ? 0.729 2.066 7.495 1.00 83.75 88 VAL A C 1
ATOM 661 O O . VAL A 1 88 ? -0.369 1.973 8.027 1.00 83.75 88 VAL A O 1
ATOM 664 N N . ALA A 1 89 ? 1.739 1.281 7.879 1.00 84.56 89 ALA A N 1
ATOM 665 C CA . ALA A 1 89 ? 1.588 0.267 8.926 1.00 84.56 89 ALA A CA 1
ATOM 666 C C . ALA A 1 89 ? 1.243 0.871 10.303 1.00 84.56 89 ALA A C 1
ATOM 668 O O . ALA A 1 89 ? 0.436 0.301 11.033 1.00 84.56 89 ALA A O 1
ATOM 669 N N . GLY A 1 90 ? 1.819 2.028 10.648 1.00 82.38 90 GLY A N 1
ATOM 670 C CA . GLY A 1 90 ? 1.502 2.757 11.878 1.00 82.38 90 GLY A CA 1
ATOM 671 C C . GLY A 1 90 ? 0.090 3.345 11.872 1.00 82.38 90 GLY A C 1
ATOM 672 O O . GLY A 1 90 ? -0.620 3.220 12.863 1.00 82.38 90 GLY A O 1
ATOM 673 N N . ALA A 1 91 ? -0.333 3.912 10.740 1.00 81.69 91 ALA A N 1
ATOM 674 C CA . ALA A 1 91 ? -1.655 4.511 10.563 1.00 81.69 91 ALA A CA 1
ATOM 675 C C . ALA A 1 91 ? -2.792 3.475 10.508 1.00 81.69 91 ALA A C 1
ATOM 677 O O . ALA A 1 91 ? -3.913 3.742 10.935 1.00 81.69 91 ALA A O 1
ATOM 678 N N . LEU A 1 92 ? -2.523 2.286 9.964 1.00 77.06 92 LEU A N 1
ATOM 679 C CA . LEU A 1 92 ? -3.523 1.224 9.855 1.00 77.06 92 LEU A CA 1
ATOM 680 C C . LEU A 1 92 ? -3.583 0.328 11.095 1.00 77.06 92 LEU A C 1
ATOM 682 O O . LEU A 1 92 ? -4.598 -0.328 11.303 1.00 77.06 92 LEU A O 1
ATOM 686 N N . GLY A 1 93 ? -2.539 0.290 11.928 1.00 72.06 93 GLY A N 1
ATOM 687 C CA . GLY A 1 93 ? -2.463 -0.628 13.067 1.00 72.06 93 GLY A CA 1
ATOM 688 C C . GLY A 1 93 ? -2.608 -2.105 12.658 1.00 72.06 93 GLY A C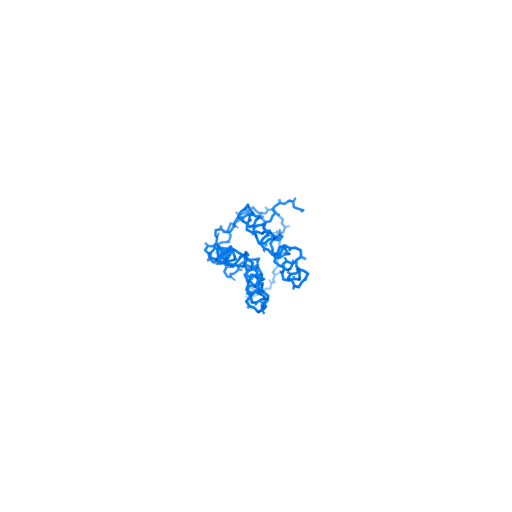 1
ATOM 689 O O . GLY A 1 93 ? -2.572 -2.464 11.481 1.00 72.06 93 GLY A O 1
ATOM 690 N N . SER A 1 94 ? -2.799 -3.001 13.630 1.00 68.88 94 SER A N 1
ATOM 691 C CA . SER A 1 94 ? -3.005 -4.443 13.386 1.00 68.88 94 SER A CA 1
ATOM 692 C C . SER A 1 94 ? -4.411 -4.779 12.847 1.00 68.88 94 SER A C 1
ATOM 694 O O . SER A 1 94 ? -5.041 -5.732 13.307 1.00 68.88 94 SER A O 1
ATOM 696 N N . ILE A 1 95 ? -4.949 -3.999 11.903 1.00 73.12 95 ILE A N 1
ATOM 697 C CA . ILE A 1 95 ? -6.279 -4.237 11.325 1.00 73.12 95 ILE A CA 1
ATOM 698 C C . ILE A 1 95 ? -6.211 -5.393 10.330 1.00 73.12 95 ILE A C 1
ATOM 700 O O . ILE A 1 95 ? -5.775 -5.248 9.187 1.00 73.12 95 ILE A O 1
ATOM 704 N N . SER A 1 96 ? -6.719 -6.548 10.753 1.00 75.44 96 SER A N 1
ATOM 705 C CA . SER A 1 96 ? -6.708 -7.778 9.956 1.00 75.44 96 SER A CA 1
ATOM 706 C C . SER A 1 96 ? -7.420 -7.647 8.605 1.00 75.44 96 SER A C 1
ATOM 708 O O . SER A 1 96 ? -7.010 -8.295 7.647 1.00 75.44 96 SER A O 1
ATOM 710 N N . ALA A 1 97 ? -8.440 -6.786 8.492 1.00 80.62 97 ALA A N 1
ATOM 711 C CA . ALA A 1 97 ? -9.160 -6.548 7.235 1.00 80.62 97 ALA A CA 1
ATOM 712 C C . ALA A 1 97 ? -8.269 -5.938 6.137 1.00 80.62 97 ALA A C 1
ATOM 714 O O . ALA A 1 97 ? -8.492 -6.174 4.956 1.00 80.62 97 ALA A O 1
ATOM 715 N N . LEU A 1 98 ? -7.227 -5.200 6.530 1.00 81.44 98 LEU A N 1
ATOM 716 C CA . LEU A 1 98 ? -6.283 -4.556 5.616 1.00 81.44 98 LEU A CA 1
ATOM 717 C C . LEU A 1 98 ? -4.960 -5.324 5.515 1.00 81.44 98 LEU A C 1
ATOM 719 O O . LEU A 1 98 ? -4.070 -4.924 4.767 1.00 81.44 98 LEU A O 1
ATOM 723 N N . ALA A 1 99 ? -4.822 -6.450 6.220 1.00 83.19 99 ALA A N 1
ATOM 724 C CA . ALA A 1 99 ? -3.595 -7.241 6.223 1.00 83.19 99 ALA A CA 1
ATOM 725 C C . ALA A 1 99 ? -3.273 -7.825 4.839 1.00 83.19 99 ALA A C 1
ATOM 727 O O . ALA A 1 99 ? -2.106 -7.884 4.445 1.00 83.19 99 ALA A O 1
ATOM 728 N N . LEU A 1 100 ? -4.297 -8.235 4.083 1.00 86.75 100 LEU A N 1
ATOM 729 C CA . LEU A 1 100 ? -4.123 -8.792 2.743 1.00 86.75 100 LEU A CA 1
ATOM 730 C C . LEU A 1 100 ? -3.623 -7.740 1.729 1.00 86.75 100 LEU A C 1
ATOM 732 O O . LEU A 1 100 ? -2.571 -7.985 1.125 1.00 86.75 100 LEU A O 1
ATOM 736 N N . PRO A 1 101 ? -4.270 -6.565 1.573 1.00 87.69 101 PRO A N 1
ATOM 737 C CA . PRO A 1 101 ? -3.755 -5.517 0.692 1.00 87.69 101 PRO A CA 1
ATOM 738 C C . PRO A 1 101 ? -2.393 -4.966 1.141 1.00 87.69 101 PRO A C 1
ATOM 740 O O . PRO A 1 101 ? -1.526 -4.737 0.297 1.00 87.69 101 PRO A O 1
ATOM 743 N N . LEU A 1 102 ? -2.126 -4.871 2.450 1.00 85.31 102 LEU A N 1
ATOM 744 C CA . LEU A 1 102 ? -0.791 -4.533 2.968 1.00 85.31 102 LEU A CA 1
ATOM 745 C C . LEU A 1 102 ? 0.281 -5.562 2.587 1.00 85.31 102 LEU A C 1
ATOM 747 O O . LEU A 1 102 ? 1.400 -5.198 2.223 1.00 85.31 102 LEU A O 1
ATOM 751 N N . THR A 1 103 ? -0.043 -6.853 2.666 1.00 88.56 103 THR A N 1
ATOM 752 C CA . THR A 1 103 ? 0.892 -7.930 2.312 1.00 88.56 103 THR A CA 1
ATOM 753 C C . THR A 1 103 ? 1.220 -7.901 0.825 1.00 88.56 103 THR A C 1
ATOM 755 O O . THR A 1 103 ? 2.383 -8.061 0.453 1.00 88.56 103 THR A O 1
ATOM 758 N N . ALA A 1 104 ? 0.225 -7.661 -0.033 1.00 89.12 104 ALA A N 1
ATOM 759 C CA . ALA A 1 104 ? 0.455 -7.512 -1.466 1.00 89.12 104 ALA A CA 1
ATOM 760 C C . ALA A 1 104 ? 1.327 -6.293 -1.784 1.00 89.12 104 ALA A C 1
ATOM 762 O O . ALA A 1 104 ? 2.276 -6.427 -2.554 1.00 89.12 104 ALA A O 1
ATOM 763 N N . LEU A 1 105 ? 1.082 -5.151 -1.131 1.00 88.38 105 LEU A N 1
ATOM 764 C CA . LEU A 1 105 ? 1.933 -3.968 -1.262 1.00 88.38 105 LEU A CA 1
ATOM 765 C C . LEU A 1 105 ? 3.381 -4.268 -0.854 1.00 88.38 105 LEU A C 1
ATOM 767 O O . LEU A 1 105 ? 4.314 -3.920 -1.574 1.00 88.38 105 LEU A O 1
ATOM 771 N N . ARG A 1 106 ? 3.583 -4.978 0.262 1.00 87.31 106 ARG A N 1
ATOM 772 C CA . ARG A 1 106 ? 4.921 -5.360 0.731 1.00 87.31 106 ARG A CA 1
ATOM 773 C C . ARG A 1 106 ? 5.630 -6.326 -0.222 1.00 87.31 106 ARG A C 1
ATOM 775 O O . ARG A 1 106 ? 6.829 -6.183 -0.428 1.00 87.31 106 ARG A O 1
ATOM 782 N N . ARG A 1 107 ? 4.907 -7.272 -0.828 1.00 89.00 107 ARG A N 1
ATOM 783 C CA . ARG A 1 107 ? 5.460 -8.171 -1.858 1.00 89.00 107 ARG A CA 1
ATOM 784 C C . ARG A 1 107 ? 5.826 -7.426 -3.138 1.00 89.00 107 ARG A C 1
ATOM 786 O O . ARG A 1 107 ? 6.868 -7.703 -3.714 1.00 89.00 107 ARG A O 1
ATOM 793 N N . ALA A 1 108 ? 5.003 -6.472 -3.566 1.00 88.81 108 ALA A N 1
ATOM 794 C CA . ALA A 1 108 ? 5.300 -5.642 -4.732 1.00 88.81 108 ALA A CA 1
ATOM 795 C C . ALA A 1 108 ? 6.488 -4.692 -4.489 1.00 88.81 108 ALA A C 1
ATOM 797 O O . ALA A 1 108 ? 7.190 -4.321 -5.425 1.00 88.81 108 ALA A O 1
ATOM 798 N N . ALA A 1 109 ? 6.727 -4.325 -3.229 1.00 87.00 109 ALA A N 1
ATOM 799 C CA . ALA A 1 109 ? 7.857 -3.516 -2.794 1.00 87.00 109 ALA A CA 1
ATOM 800 C C . ALA A 1 109 ? 9.183 -4.296 -2.691 1.00 87.00 109 ALA A C 1
ATOM 802 O O . ALA A 1 109 ? 10.247 -3.688 -2.785 1.00 87.00 109 ALA A O 1
ATOM 803 N N . ASP A 1 110 ? 9.134 -5.620 -2.520 1.00 88.12 110 ASP A N 1
ATOM 804 C CA . ASP A 1 110 ? 10.303 -6.494 -2.323 1.00 88.12 110 ASP A CA 1
ATOM 805 C C . ASP A 1 110 ? 11.438 -6.272 -3.348 1.00 88.12 110 ASP A C 1
ATOM 807 O O . ASP A 1 110 ? 12.583 -6.066 -2.941 1.00 88.12 110 ASP A O 1
ATOM 811 N N . PRO A 1 111 ? 11.155 -6.143 -4.662 1.00 86.50 111 PRO A N 1
ATOM 812 C CA . PRO A 1 111 ? 12.185 -5.924 -5.680 1.00 86.50 111 PRO A CA 1
ATOM 813 C C . PRO A 1 111 ? 12.944 -4.589 -5.580 1.00 86.50 111 PRO A C 1
ATOM 815 O O . PRO A 1 111 ? 13.922 -4.395 -6.306 1.00 86.50 111 PRO A O 1
ATOM 818 N N . PHE A 1 112 ? 12.481 -3.646 -4.752 1.00 82.25 112 PHE A N 1
ATOM 819 C CA . PHE A 1 112 ? 13.122 -2.346 -4.537 1.00 82.25 112 PHE A CA 1
ATOM 820 C C . PHE A 1 112 ? 14.099 -2.354 -3.358 1.00 82.25 112 PHE A C 1
ATOM 822 O O . PHE A 1 112 ? 14.866 -1.403 -3.218 1.00 82.25 112 PHE A O 1
ATOM 829 N N . PHE A 1 113 ? 14.095 -3.387 -2.512 1.00 80.38 113 PHE A N 1
ATOM 830 C CA . PHE A 1 113 ? 14.992 -3.485 -1.364 1.00 80.38 113 PHE A CA 1
ATOM 831 C C . PHE A 1 113 ? 16.224 -4.324 -1.731 1.00 80.38 113 PHE A C 1
ATOM 833 O O . PHE A 1 113 ? 16.128 -5.546 -1.831 1.00 80.38 113 PHE A O 1
ATOM 840 N N . PRO A 1 114 ? 17.402 -3.709 -1.947 1.00 66.00 114 PRO A N 1
ATOM 841 C CA . PRO A 1 114 ? 18.611 -4.479 -2.199 1.00 66.00 114 PRO A CA 1
ATOM 842 C C . PRO A 1 114 ? 19.015 -5.253 -0.934 1.00 66.00 114 PRO A C 1
ATOM 844 O O . PRO A 1 114 ? 19.258 -4.644 0.107 1.00 66.00 114 PRO A O 1
ATOM 847 N N . GLY A 1 115 ? 19.132 -6.580 -1.035 1.00 64.19 115 GLY A N 1
ATOM 848 C CA . GLY A 1 115 ? 19.728 -7.424 0.009 1.00 64.19 115 GLY A CA 1
ATOM 849 C C . GLY A 1 115 ? 18.781 -7.961 1.090 1.00 64.19 115 GLY A C 1
ATOM 850 O O . GLY A 1 115 ? 19.207 -8.077 2.240 1.00 64.19 115 GLY A O 1
ATOM 851 N N . HIS A 1 116 ? 17.535 -8.296 0.744 1.00 51.31 116 HIS A N 1
ATOM 852 C CA . HIS A 1 116 ? 16.794 -9.337 1.470 1.00 51.31 116 HIS A CA 1
ATOM 853 C C . HIS A 1 116 ? 17.132 -10.727 0.928 1.00 51.31 116 HIS A C 1
ATOM 855 O O . HIS A 1 116 ? 17.393 -10.833 -0.292 1.00 51.31 116 HIS A O 1
#

Secondary structure (DSSP, 8-state):
--------------SS--S-------TTT-HHHHHHHHHHHHHHHHHHH--S--TTHHHHHHHHHHHHHHHHTT---HHHHHHHHHHHHHHHTT-GGGHHHHHHHHHHHGGGSTT-

Foldseek 3Di:
DDDPDDDDDDPDDPDDDPPDDPPPDQLCRPVLLVQLLVLLVVLLVLLVVDPDDQVCSVVLNVLSVVQNVCSNVVNDALVSLVVSLVSNCVSCDPPPSSVVSSVSNVVSSVVRDPDD

Organism: NCBI:txid2705255

=== Feature glossary ===
Legend for the data blocks above and below:

— What the protein is —

The amino-acid sequence is the protein's primary structure: the linear order of residues from the N-terminus to the C-terminus, written in one-letter code. Everything else here — the 3D coordinates, the secondary structure, the domain annotations — is ultimately a consequence of this string.

Database cross-references. InterPro integrates a dozen domain/family signature databases into unified entries with residue-range hits. GO terms attach function/process/location labels with evidence codes. CATH codes position the fold in a four-level structural taxonomy. Organism is the NCBI-taxonomy species name.

— Where its atoms are —

The mmCIF block holds the 3D Cartesian coordinates of each backbone atom (N, Cα, C, O) in ångströms. mmCIF is the PDB's canonical archive format — a tagged-loop text representation of the atomic model.

The six renders are orthographic views along the three Cartesian axes in both directions. Representation (cartoon, sticks, or surface) and color scheme (sequence-rainbow or by-chain) vary across proteins so the training set covers all the common visualization conventions.

— Local backbone conformation —

Secondary structure is the local, repeating backbone conformation. DSSP classifies it into eight states by reading the hydrogen-bond network: three helix types (H, G, I), two β types (E, B), two non-regular types (T, S), and unstructured coil (-).

SS3 is a coarse helix/strand/coil call (letters a/b/c) made by the P-SEA algorithm from inter-Cα distances and dihedrals. It is less detailed than DSSP but needs only Cα positions.

Backbone dihedral angles. Every residue except chain termini has a φ (preceding-C → N → Cα → C) and a ψ (N → Cα → C → next-N). They are reported in degrees following the IUPAC sign convention. Secondary structure is essentially a statement about which (φ, ψ) basin each residue occupies.

— Global shape and packing —

The geometric summary reports three shape descriptors. Rg (radius of gyration) measures how spread out the Cα atoms are about their centre of mass; compact globular proteins have small Rg, elongated or unfolded ones large. Cα contacts (<8 Å, |i−j|>4) count long-range residue pairs in spatial proximity — high for tightly packed folds, near zero for rods or random coil. The bounding-box extents give the protein's footprint along x, y, z in Å.

Solvent accessibility: the surface area of each residue that a 1.4 Å water probe can touch, in Å². When only backbone atoms are present the absolute values are lower than full-atom SASA (side chains contribute most of the area) and are flagged as backbone-only.

Plot images: a contact map (which residues are close in 3D, as an N×N binary image), a Ramachandran scatter (backbone torsion angles, revealing secondary-structure composition at a glance), and — for AlphaFold structures — a PAE heatmap (pairwise prediction confidence).

— Structural neighborhood —

Foldseek's 3Di representation compresses backbone geometry into a per-residue letter drawn from a learned twenty-state alphabet. It captures the tertiary interaction pattern around each residue — which residues are packed against it in space, regardless of where they are in sequence.

Structural nearest neighbors (via Foldseek easy-search vs the PDB). Reported per hit: target PDB id, E-value, and alignment TM-score. A TM-score above ~0.5 is the conventional threshold for 'same fold'.

— Confidence and disorder —

pLDDT (predicted Local Distance Difference Test) is AlphaFold's per-residue confidence score, ranging from 0 to 100. Values above 90 indicate high confidence (typically well-packed cores); 70–90 is confident; 50–70 low confidence; below 50 usually means the region is disordered or the prediction is unreliable there. AlphaFold stores pLDDT in the mmCIF B-factor column.

For experimental (PDB) structures, the B-factor (temperature factor) quantifies the positional spread of each atom in the crystal — a combination of thermal vibration and static disorder — in units of Å². High B-factors mark flexible loops or poorly resolved regions; low B-factors mark the rigid, well-ordered core.

Predicted Aligned Error (PAE) is an AlphaFold confidence matrix: entry (i, j) is the expected error in the position of residue j, in ångströms, when the prediction is superimposed on the true structure at residue i. Low PAE within a block of residues means that block is internally rigid and well-predicted; high PAE between two blocks means their relative placement is uncertain even if each block individually is confident.